Protein AF-A0A3M1XW00-F1 (afdb_monomer_lite)

Sequence (41 aa):
MEKETKNFIEKIIEADIESGKYGGRVHTRFPPEPNGYLHIG

pLDDT: mean 92.54, std 10.85, range [49.78, 97.94]

Foldseek 3Di:
DDPPDDDPVRVVLVVCLVVCVPVNDDDDDDDDDPPDDDDPD

Secondary structure (DSSP, 8-state):
---PPPPHHHHHHHHHHHTTTTTT---------TTS-----

Structure (mmCIF, N/CA/C/O backbone):
data_AF-A0A3M1XW00-F1
#
_entry.id   AF-A0A3M1XW00-F1
#
loop_
_atom_site.group_PDB
_atom_site.id
_atom_site.type_symbol
_atom_site.label_atom_id
_atom_site.label_alt_id
_atom_site.label_comp_id
_atom_site.label_asym_id
_atom_site.label_entity_id
_atom_site.label_seq_id
_atom_site.pdbx_PDB_ins_code
_atom_site.Cartn_x
_atom_site.Cartn_y
_atom_site.Cartn_z
_atom_site.occupancy
_atom_site.B_iso_or_equiv
_atom_site.auth_seq_id
_atom_site.auth_comp_id
_atom_site.auth_asym_id
_atom_site.auth_atom_id
_atom_site.pdbx_PDB_model_num
ATOM 1 N N . MET A 1 1 ? 11.052 -10.173 21.688 1.00 49.78 1 MET A N 1
ATOM 2 C CA . MET A 1 1 ? 10.182 -10.243 20.500 1.00 49.78 1 MET A CA 1
ATOM 3 C C . MET A 1 1 ? 9.928 -8.804 20.100 1.00 49.78 1 MET A C 1
ATOM 5 O O . MET A 1 1 ? 9.318 -8.078 20.876 1.00 49.78 1 MET A O 1
ATOM 9 N N . GLU A 1 2 ? 10.562 -8.346 19.026 1.00 58.59 2 GLU A N 1
ATOM 10 C CA . GLU A 1 2 ? 10.438 -6.963 18.558 1.00 58.59 2 GLU A CA 1
ATOM 11 C C . GLU A 1 2 ? 8.963 -6.680 18.240 1.00 58.59 2 GLU A C 1
ATOM 13 O O . GLU A 1 2 ? 8.317 -7.458 17.540 1.00 58.59 2 GLU A O 1
ATOM 18 N N . LYS A 1 3 ? 8.395 -5.620 18.824 1.00 62.84 3 LYS A N 1
ATOM 19 C CA . LYS A 1 3 ? 7.064 -5.137 18.446 1.00 62.84 3 LYS A CA 1
ATOM 20 C C . LYS A 1 3 ? 7.252 -4.323 17.173 1.00 62.84 3 LYS A C 1
ATOM 22 O O . LYS A 1 3 ? 7.569 -3.137 17.254 1.00 62.84 3 LYS A O 1
ATOM 27 N N . GLU A 1 4 ? 7.097 -4.955 16.015 1.00 76.38 4 GLU A N 1
ATOM 28 C CA . GLU A 1 4 ? 7.026 -4.203 14.766 1.00 76.38 4 GLU A CA 1
ATOM 29 C C . GLU A 1 4 ? 5.878 -3.190 14.853 1.00 76.38 4 GLU A C 1
ATOM 31 O O . GLU A 1 4 ? 4.759 -3.496 15.284 1.00 76.38 4 GLU A O 1
ATOM 36 N N . THR A 1 5 ? 6.184 -1.937 14.523 1.00 86.31 5 THR A N 1
ATOM 37 C CA . THR A 1 5 ? 5.186 -0.870 14.527 1.00 86.31 5 THR A CA 1
ATOM 38 C C . THR A 1 5 ? 4.355 -0.998 13.264 1.00 86.31 5 THR A C 1
ATOM 40 O O . THR A 1 5 ? 4.880 -0.826 12.168 1.00 86.31 5 THR A O 1
ATOM 43 N N . LYS A 1 6 ? 3.053 -1.253 13.425 1.00 89.62 6 LYS A N 1
ATOM 44 C CA . LYS A 1 6 ? 2.115 -1.321 12.301 1.00 89.62 6 LYS A CA 1
ATOM 45 C C . LYS A 1 6 ? 2.137 -0.027 11.493 1.00 89.62 6 LYS A C 1
ATOM 47 O O . LYS A 1 6 ? 2.000 1.069 12.058 1.00 89.62 6 LYS A O 1
ATOM 52 N N . ASN A 1 7 ? 2.247 -0.155 10.177 1.00 93.56 7 ASN A N 1
ATOM 53 C CA . ASN A 1 7 ? 2.083 0.959 9.258 1.00 93.56 7 ASN A CA 1
ATOM 54 C C . ASN A 1 7 ? 0.602 1.396 9.200 1.00 93.56 7 ASN A C 1
ATOM 56 O O . ASN A 1 7 ? -0.297 0.749 9.742 1.00 93.56 7 ASN A O 1
ATOM 60 N N . PHE A 1 8 ? 0.322 2.550 8.594 1.00 96.44 8 PHE A N 1
ATOM 61 C CA . PHE A 1 8 ? -1.039 3.098 8.583 1.00 96.44 8 PHE A CA 1
ATOM 62 C C . PHE A 1 8 ? -2.023 2.272 7.733 1.00 96.44 8 PHE A C 1
ATOM 64 O O . PHE A 1 8 ? -3.211 2.269 8.044 1.00 96.44 8 PHE A O 1
ATOM 71 N N . ILE A 1 9 ? -1.552 1.559 6.701 1.00 96.50 9 ILE A N 1
ATOM 72 C CA . ILE A 1 9 ? -2.390 0.689 5.860 1.00 96.50 9 ILE A CA 1
ATOM 73 C C . ILE A 1 9 ? -2.889 -0.490 6.695 1.00 96.50 9 ILE A C 1
ATOM 75 O O . ILE A 1 9 ? -4.077 -0.798 6.673 1.00 96.50 9 ILE A O 1
ATOM 79 N N . GLU A 1 10 ? -2.009 -1.096 7.491 1.00 95.81 10 GLU A N 1
ATOM 80 C CA . GLU A 1 10 ? -2.367 -2.183 8.408 1.00 95.81 10 GLU A CA 1
ATOM 81 C C . GLU A 1 10 ? -3.419 -1.739 9.428 1.00 95.81 10 GLU A C 1
ATOM 83 O O . GLU A 1 10 ? -4.407 -2.437 9.630 1.00 95.81 10 GLU A O 1
ATOM 88 N N . LYS A 1 11 ? -3.274 -0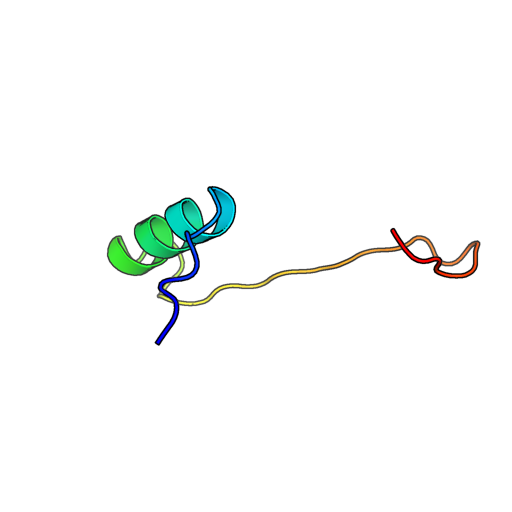.537 10.003 1.00 96.88 11 LYS A N 1
ATOM 89 C CA . LYS A 1 11 ? -4.268 0.020 10.940 1.00 96.88 11 LYS A CA 1
ATOM 90 C C . LYS A 1 11 ? -5.648 0.200 10.297 1.00 96.88 11 LYS A C 1
ATOM 92 O O . LYS A 1 11 ? -6.660 -0.038 10.948 1.00 96.88 11 LYS A O 1
ATOM 97 N N . ILE A 1 12 ? -5.696 0.616 9.029 1.00 96.88 12 ILE A N 1
ATOM 98 C CA . ILE A 1 12 ? -6.955 0.757 8.279 1.00 96.88 12 ILE A CA 1
ATOM 99 C C . ILE A 1 12 ? -7.581 -0.616 8.021 1.00 96.88 12 ILE A C 1
ATOM 101 O O . ILE A 1 12 ? -8.781 -0.786 8.220 1.00 96.88 12 ILE A O 1
ATOM 105 N N . ILE A 1 13 ? -6.774 -1.595 7.603 1.00 96.75 13 ILE A N 1
ATOM 106 C CA . ILE A 1 13 ? -7.242 -2.964 7.362 1.00 96.75 13 ILE A CA 1
ATOM 107 C C . ILE A 1 13 ? -7.837 -3.559 8.643 1.00 96.75 13 ILE A C 1
ATOM 109 O O . ILE A 1 13 ? -8.908 -4.154 8.588 1.00 96.75 13 ILE A O 1
ATOM 113 N N . GLU A 1 14 ? -7.191 -3.363 9.792 1.00 96.12 14 GLU A N 1
ATOM 114 C CA . GLU A 1 14 ? -7.688 -3.853 11.082 1.00 96.12 14 GLU A CA 1
ATOM 115 C C . GLU A 1 14 ? -9.030 -3.237 11.462 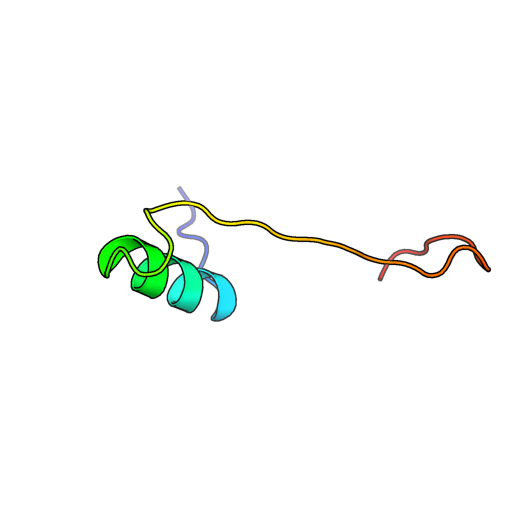1.00 96.12 14 GLU A C 1
ATOM 117 O O . GLU A 1 14 ? -9.957 -3.972 11.792 1.00 96.12 14 GLU A O 1
ATOM 122 N N . ALA A 1 15 ? -9.182 -1.921 11.316 1.00 96.62 15 ALA A N 1
ATOM 123 C CA . ALA A 1 15 ? -10.459 -1.257 11.562 1.00 96.62 15 ALA A CA 1
ATOM 124 C C . ALA A 1 15 ? -11.576 -1.760 10.620 1.00 96.62 15 ALA A C 1
ATOM 126 O O . ALA A 1 15 ? -12.721 -1.954 11.038 1.00 96.62 15 ALA A O 1
ATOM 127 N N . ASP A 1 16 ? -11.257 -2.013 9.346 1.00 97.94 16 ASP A N 1
ATOM 128 C CA . ASP A 1 16 ? -12.211 -2.550 8.368 1.00 97.94 16 ASP A CA 1
ATOM 129 C C . ASP A 1 16 ? -12.565 -4.032 8.651 1.00 97.94 16 ASP A C 1
ATOM 131 O O . ASP A 1 16 ? -13.693 -4.458 8.383 1.00 97.94 16 ASP A O 1
AT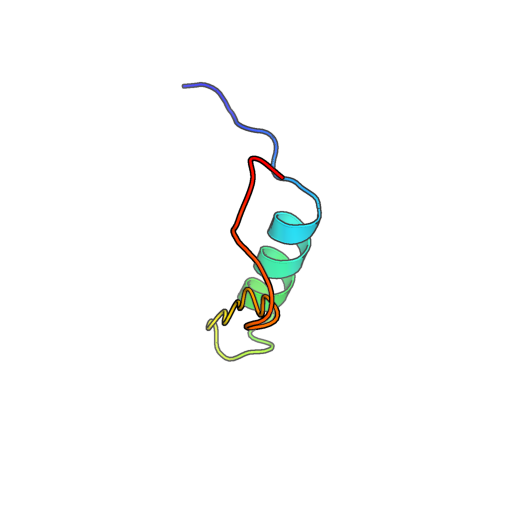OM 135 N N . ILE A 1 17 ? -11.645 -4.813 9.235 1.00 97.12 17 ILE A N 1
ATOM 136 C CA . ILE A 1 17 ? -11.903 -6.183 9.713 1.00 97.12 17 ILE A CA 1
ATOM 137 C C . ILE A 1 17 ? -12.786 -6.158 10.966 1.00 97.12 17 ILE A C 1
ATOM 139 O O . ILE A 1 17 ? -13.792 -6.864 11.002 1.00 97.12 17 ILE A O 1
ATOM 143 N N . GLU A 1 18 ? -12.447 -5.338 11.964 1.00 97.00 18 GLU A N 1
ATOM 144 C CA . GLU A 1 18 ? -13.182 -5.223 13.232 1.00 97.00 18 GLU A CA 1
ATOM 145 C C . GLU A 1 18 ? -14.616 -4.728 13.027 1.00 97.00 18 GLU A C 1
ATOM 147 O O . GLU A 1 18 ? -15.548 -5.225 13.657 1.00 97.00 18 GLU A O 1
ATOM 152 N N . SER A 1 19 ? -14.814 -3.789 12.100 1.00 97.56 19 SER A N 1
ATOM 153 C CA . SER A 1 19 ? -16.147 -3.307 11.722 1.00 97.56 19 SER A CA 1
ATOM 154 C C . SER A 1 19 ? -16.935 -4.289 10.847 1.00 97.56 19 SER A C 1
ATOM 156 O O . SER A 1 19 ? -18.118 -4.068 10.592 1.00 97.56 19 SER A O 1
A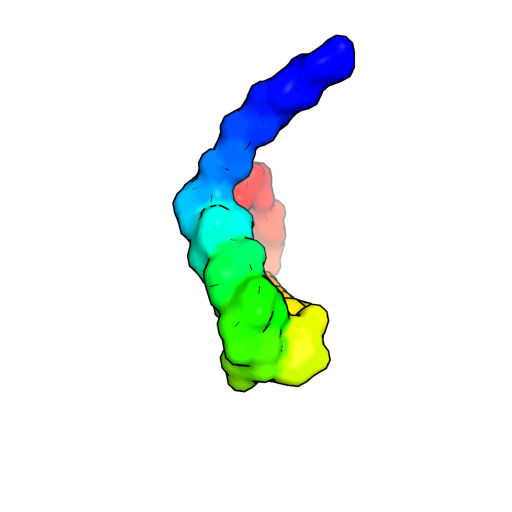TOM 158 N N . GLY A 1 20 ? -16.303 -5.361 10.356 1.00 96.62 20 GLY A N 1
ATOM 159 C CA . GLY A 1 20 ? -16.934 -6.343 9.474 1.00 96.62 20 GLY A CA 1
ATOM 160 C C . GLY A 1 20 ? -17.270 -5.812 8.075 1.00 96.62 20 GLY A C 1
ATOM 161 O O . GLY A 1 20 ? -18.006 -6.467 7.336 1.00 96.62 20 GLY A O 1
ATOM 162 N N . LYS A 1 21 ? -16.717 -4.660 7.677 1.00 97.12 21 LYS A N 1
ATOM 163 C CA . LYS A 1 21 ? -17.067 -3.918 6.452 1.00 97.12 21 LYS A CA 1
ATOM 164 C C . LYS A 1 21 ? -16.992 -4.747 5.168 1.00 97.12 21 LYS A C 1
ATOM 166 O O . LYS A 1 21 ? -17.809 -4.562 4.271 1.00 97.12 21 LYS A O 1
ATOM 171 N N . TYR A 1 22 ? -16.032 -5.668 5.087 1.00 96.94 22 TYR A N 1
ATOM 172 C CA . TYR A 1 22 ? -15.837 -6.559 3.934 1.00 96.94 22 TYR A CA 1
ATOM 173 C C . TYR A 1 22 ? -16.026 -8.043 4.281 1.00 96.94 22 TYR A C 1
ATOM 175 O O . TYR A 1 22 ? -15.421 -8.915 3.656 1.00 96.94 22 TYR A O 1
ATOM 183 N N . GLY A 1 23 ? -16.813 -8.352 5.319 1.00 95.56 23 GLY A N 1
ATOM 184 C CA . GLY A 1 23 ? -17.031 -9.735 5.761 1.00 95.56 23 GLY A CA 1
ATOM 185 C C . GLY A 1 23 ? -15.747 -10.428 6.231 1.00 95.56 23 GLY A C 1
ATOM 186 O O . GLY A 1 23 ? -15.588 -11.631 6.040 1.00 95.56 23 GLY A O 1
ATOM 187 N N . GLY A 1 24 ? -14.800 -9.658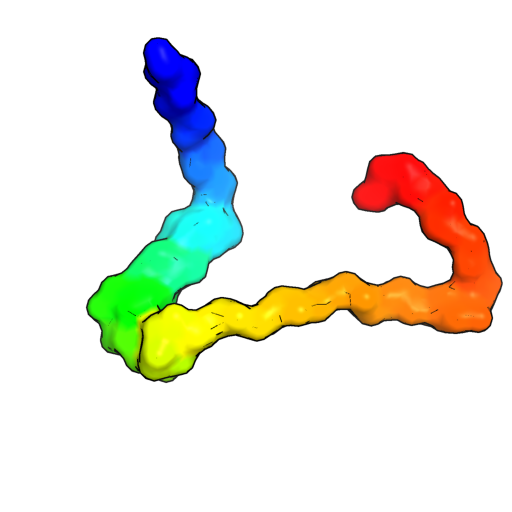 6.779 1.00 93.31 24 GLY A N 1
ATOM 188 C CA . GLY A 1 24 ? -13.514 -10.157 7.275 1.00 93.31 24 GLY A CA 1
ATOM 189 C C . GLY A 1 24 ? -12.497 -10.548 6.195 1.00 93.31 24 GLY A C 1
ATOM 190 O O . GLY A 1 24 ? -11.439 -11.072 6.534 1.00 93.31 24 GLY A O 1
ATOM 191 N N . ARG A 1 25 ? -12.772 -10.311 4.902 1.00 96.50 25 ARG A N 1
ATOM 192 C CA . ARG A 1 25 ? -11.865 -10.675 3.802 1.00 96.50 25 ARG A CA 1
ATOM 193 C C . ARG A 1 25 ? -11.121 -9.462 3.244 1.00 96.50 25 ARG A C 1
ATOM 195 O O . ARG A 1 25 ? -11.731 -8.471 2.861 1.00 96.50 25 ARG A O 1
ATOM 202 N N . VAL A 1 26 ? -9.804 -9.598 3.094 1.00 97.12 26 VAL A N 1
ATOM 203 C CA . VAL A 1 26 ? -8.927 -8.623 2.425 1.00 97.12 26 VAL A CA 1
ATOM 204 C C . VAL A 1 26 ? -8.516 -9.162 1.052 1.00 97.12 26 VAL A C 1
ATOM 206 O O . VAL A 1 26 ? -8.189 -10.341 0.917 1.00 97.12 26 VAL A O 1
ATOM 209 N N . HIS A 1 27 ? -8.530 -8.313 0.020 1.00 97.56 27 HIS A N 1
ATOM 210 C CA . HIS A 1 27 ? -8.080 -8.666 -1.330 1.00 97.56 27 HIS A CA 1
ATOM 211 C C . HIS A 1 27 ? -7.147 -7.583 -1.882 1.00 97.56 27 HIS A C 1
ATOM 213 O O . HIS A 1 27 ? -7.586 -6.479 -2.205 1.00 97.56 27 HIS A O 1
ATOM 219 N N . THR A 1 28 ? -5.852 -7.890 -1.972 1.00 97.31 28 THR A N 1
ATOM 220 C CA . THR A 1 28 ? -4.823 -6.985 -2.499 1.00 97.31 28 THR A CA 1
ATOM 221 C C . THR A 1 28 ? -4.427 -7.381 -3.918 1.00 97.31 28 THR A C 1
ATOM 223 O O . THR A 1 28 ? -4.663 -8.501 -4.366 1.00 97.31 28 THR A O 1
ATOM 226 N N . ARG A 1 29 ? -3.839 -6.435 -4.652 1.00 97.75 29 ARG A N 1
ATOM 227 C CA . ARG A 1 29 ? -3.360 -6.649 -6.020 1.00 97.75 29 ARG A CA 1
ATOM 228 C C . ARG A 1 29 ? -2.189 -5.732 -6.333 1.00 97.75 29 ARG A C 1
ATOM 230 O O . ARG A 1 29 ? -2.233 -4.552 -5.973 1.00 97.75 29 ARG A O 1
ATOM 237 N N . PHE A 1 30 ? -1.219 -6.273 -7.060 1.00 96.88 30 PHE A N 1
ATOM 238 C CA . PHE A 1 30 ? -0.128 -5.545 -7.698 1.00 96.88 30 PHE A CA 1
ATOM 239 C C . PHE A 1 30 ? -0.299 -5.679 -9.219 1.00 96.88 30 PHE A C 1
ATOM 241 O O . PHE A 1 30 ? -0.129 -6.785 -9.731 1.00 96.88 30 PHE A O 1
ATOM 248 N N . PRO A 1 31 ? -0.727 -4.615 -9.925 1.00 97.00 31 PRO A N 1
ATOM 249 C CA . PRO A 1 31 ? -0.998 -4.663 -11.360 1.00 97.00 31 PRO A CA 1
ATOM 250 C C . PRO A 1 31 ? 0.111 -3.960 -12.170 1.00 97.00 31 PRO A C 1
ATOM 252 O O . PRO A 1 31 ? -0.105 -2.834 -12.620 1.00 97.00 31 PRO A O 1
ATOM 255 N N . PRO A 1 32 ? 1.305 -4.565 -12.342 1.00 97.06 32 PRO A N 1
ATOM 256 C CA . PRO A 1 32 ? 2.324 -3.998 -13.214 1.00 97.06 32 PRO A CA 1
ATOM 257 C C . PRO A 1 32 ? 1.864 -4.077 -14.672 1.00 97.06 32 PRO A C 1
ATOM 259 O O . PRO A 1 32 ? 1.152 -5.002 -15.071 1.00 97.06 32 PRO A O 1
ATOM 262 N N . GLU A 1 33 ? 2.291 -3.117 -15.482 1.00 97.62 33 GLU A N 1
ATOM 263 C CA . GLU A 1 33 ? 2.035 -3.159 -16.917 1.00 97.62 33 GLU A CA 1
ATOM 264 C C . GLU A 1 33 ? 2.903 -4.240 -17.592 1.00 97.62 33 GLU A C 1
ATOM 266 O O . GLU A 1 33 ? 4.063 -4.431 -17.216 1.00 97.62 33 GLU A O 1
ATOM 271 N N . PRO A 1 34 ? 2.386 -4.957 -18.609 1.00 95.56 34 PRO A N 1
ATOM 272 C CA . PRO A 1 34 ? 3.110 -6.037 -19.284 1.00 95.56 34 PRO A CA 1
ATOM 273 C C . PRO A 1 34 ? 4.125 -5.508 -20.318 1.00 95.56 34 PRO A C 1
ATOM 275 O O . PRO A 1 34 ? 4.294 -6.090 -21.387 1.00 95.56 34 PRO A O 1
ATOM 278 N N . ASN A 1 35 ? 4.764 -4.373 -20.036 1.00 97.19 35 ASN A N 1
ATOM 279 C CA . ASN A 1 35 ? 5.633 -3.633 -20.955 1.00 97.19 35 ASN A CA 1
ATOM 280 C C . ASN A 1 35 ? 7.068 -3.438 -20.424 1.00 97.19 35 ASN A C 1
ATOM 282 O O . ASN A 1 35 ? 7.841 -2.697 -21.030 1.00 97.19 35 ASN A O 1
ATOM 286 N N . GLY A 1 36 ? 7.453 -4.108 -19.332 1.00 95.81 36 GLY A N 1
ATOM 287 C CA . GLY A 1 36 ? 8.790 -3.981 -18.748 1.00 95.81 36 GLY A CA 1
ATOM 288 C C . GLY A 1 36 ? 9.154 -5.089 -17.758 1.00 95.81 36 GLY A C 1
ATOM 289 O O . GLY A 1 36 ? 8.350 -5.968 -17.453 1.00 95.81 36 GLY A O 1
ATOM 290 N N . TYR A 1 37 ? 10.392 -5.038 -17.257 1.00 97.06 37 TYR A N 1
ATOM 291 C CA . TYR A 1 37 ? 10.891 -5.924 -16.201 1.00 97.06 37 TYR A CA 1
ATOM 292 C C . TYR A 1 37 ? 10.754 -5.263 -14.823 1.00 97.06 37 TYR A C 1
ATOM 294 O O . TYR A 1 37 ? 10.921 -4.049 -14.686 1.00 97.06 37 TYR A O 1
ATOM 302 N N . LEU A 1 38 ? 10.489 -6.06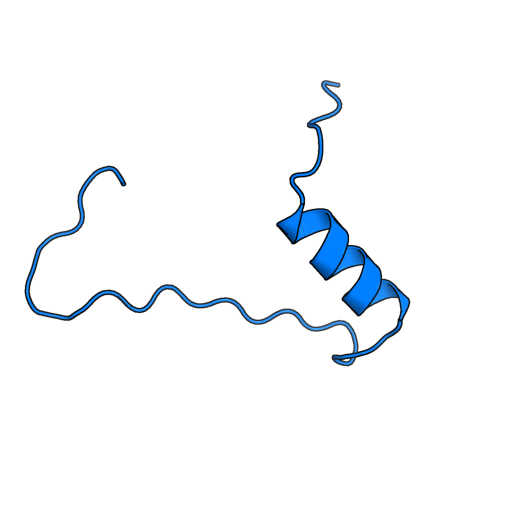9 -13.794 1.00 97.25 38 LEU A N 1
ATOM 303 C CA . LEU A 1 38 ? 10.465 -5.611 -12.403 1.00 97.25 38 LEU A CA 1
ATOM 304 C C . LEU A 1 38 ? 11.872 -5.191 -11.938 1.00 97.25 38 LEU A C 1
ATOM 306 O O . LEU A 1 38 ? 12.878 -5.732 -12.398 1.00 97.25 38 LEU A O 1
ATOM 310 N N . HIS A 1 39 ? 11.936 -4.249 -11.000 1.00 95.88 39 HIS A N 1
ATOM 311 C CA . HIS A 1 39 ? 13.158 -3.839 -10.304 1.00 95.88 39 HIS A CA 1
ATOM 312 C C . HIS A 1 39 ? 12.889 -3.764 -8.793 1.00 95.88 39 HIS A C 1
ATOM 314 O O . HIS A 1 39 ? 11.841 -4.204 -8.341 1.00 95.88 39 HIS A O 1
ATOM 320 N N . ILE A 1 40 ? 13.848 -3.273 -8.002 1.00 97.00 40 ILE A N 1
ATOM 321 C CA . ILE A 1 40 ? 13.817 -3.360 -6.528 1.00 97.00 40 ILE A CA 1
ATOM 322 C C . ILE A 1 40 ? 12.728 -2.516 -5.835 1.00 97.00 40 ILE A C 1
ATOM 324 O O . ILE A 1 40 ? 12.536 -2.671 -4.633 1.00 97.00 40 ILE A O 1
ATOM 328 N N . GLY A 1 41 ? 12.068 -1.607 -6.557 1.00 85.31 41 GLY A N 1
ATOM 329 C CA . GLY A 1 41 ? 10.965 -0.799 -6.025 1.00 85.31 41 GLY A CA 1
ATOM 330 C C . GLY A 1 41 ? 9.681 -1.605 -5.922 1.00 85.31 41 GLY A C 1
ATOM 331 O O . GLY A 1 41 ? 9.015 -1.486 -4.872 1.00 85.31 41 GLY A O 1
#

Radius of gyration: 15.22 Å; chains: 1; bounding box: 31×14×42 Å